Protein AF-X0Y1H8-F1 (afdb_monomer)

Solvent-accessible surface area (backbone atoms only — not comparable to full-atom values): 3031 Å² total; per-residue (Å²): 135,88,71,90,56,54,69,62,51,54,50,53,51,62,73,71,46,56,68,72,68,72,66,55,65,89,51,77,87,64,59,80,93,49,58,91,49,56,33,88,82,30,97,74,66

Structure (mmCIF, N/CA/C/O backbone):
data_AF-X0Y1H8-F1
#
_entry.id   AF-X0Y1H8-F1
#
loop_
_atom_site.group_PDB
_atom_site.id
_atom_site.type_symbol
_atom_site.label_atom_id
_atom_site.label_alt_id
_atom_site.label_comp_id
_atom_site.label_asym_id
_atom_site.label_entity_id
_atom_site.label_seq_id
_atom_site.pdbx_PDB_ins_code
_atom_site.Cartn_x
_atom_site.Cartn_y
_atom_site.Cartn_z
_atom_site.occupancy
_atom_site.B_iso_or_equiv
_atom_site.auth_seq_id
_atom_site.auth_comp_id
_atom_site.auth_asym_id
_atom_site.auth_atom_id
_atom_site.pdbx_PDB_model_num
ATOM 1 N N . MET A 1 1 ? 27.876 -1.120 1.622 1.00 59.91 1 MET A N 1
ATOM 2 C CA . MET A 1 1 ? 28.266 -1.298 0.209 1.00 59.91 1 MET A CA 1
ATOM 3 C C . MET A 1 1 ? 27.097 -0.784 -0.616 1.00 59.91 1 MET A C 1
ATOM 5 O O . MET A 1 1 ? 25.990 -1.251 -0.387 1.00 59.91 1 MET A O 1
ATOM 9 N N . THR A 1 2 ? 27.294 0.257 -1.422 1.00 77.38 2 THR A N 1
ATOM 10 C CA . THR A 1 2 ? 26.210 0.904 -2.179 1.00 77.38 2 THR A CA 1
ATOM 11 C C . THR A 1 2 ? 25.966 0.114 -3.458 1.00 77.38 2 THR A C 1
ATOM 13 O O . THR A 1 2 ? 26.901 -0.083 -4.228 1.00 77.38 2 THR A O 1
ATOM 16 N N . ASP A 1 3 ? 24.742 -0.369 -3.653 1.00 90.31 3 ASP A N 1
ATOM 17 C CA . ASP A 1 3 ? 24.344 -1.085 -4.865 1.00 90.31 3 ASP A CA 1
ATOM 18 C C . ASP A 1 3 ? 23.958 -0.083 -5.963 1.00 90.31 3 ASP A C 1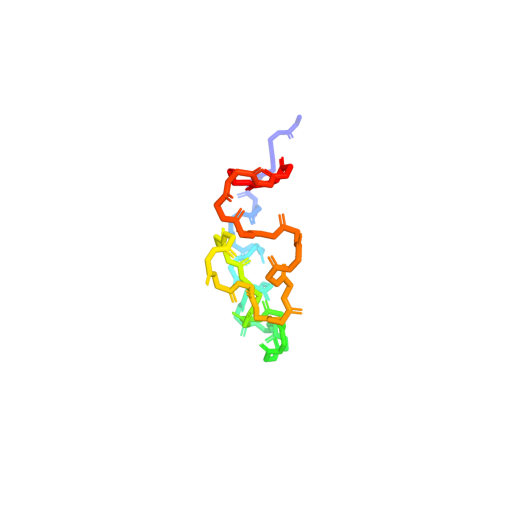
ATOM 20 O O . ASP A 1 3 ? 23.044 0.723 -5.781 1.00 90.31 3 ASP A O 1
ATOM 24 N N . LEU A 1 4 ? 24.683 -0.128 -7.083 1.00 90.19 4 LEU A N 1
ATOM 25 C CA . LEU A 1 4 ? 24.527 0.775 -8.223 1.00 90.19 4 LEU A CA 1
ATOM 26 C C . LEU A 1 4 ? 23.243 0.509 -9.029 1.00 90.19 4 LEU A C 1
ATOM 28 O O . LEU A 1 4 ? 22.747 1.424 -9.681 1.00 90.19 4 LEU A O 1
ATOM 32 N N . PHE A 1 5 ? 22.694 -0.712 -8.999 1.00 94.00 5 PHE A N 1
ATOM 33 C CA . PHE A 1 5 ? 21.596 -1.122 -9.890 1.00 94.00 5 PHE A CA 1
ATOM 34 C C . PHE A 1 5 ? 20.227 -1.218 -9.216 1.00 94.00 5 PHE A C 1
ATOM 36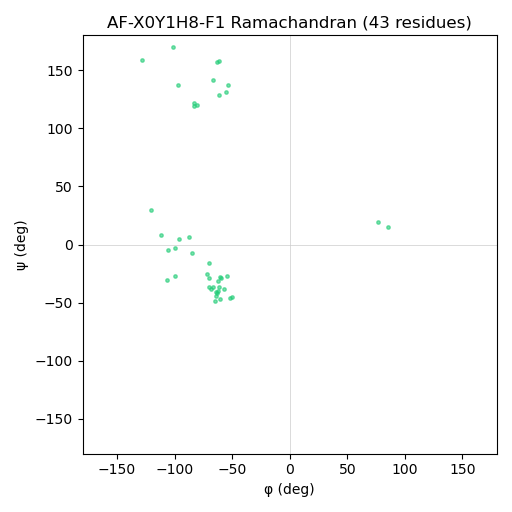 O O . PHE A 1 5 ? 19.217 -1.410 -9.901 1.00 94.00 5 PHE A O 1
ATOM 43 N N . ARG A 1 6 ? 20.170 -1.015 -7.902 1.00 94.69 6 ARG A N 1
ATOM 44 C CA . ARG A 1 6 ? 18.971 -1.193 -7.079 1.00 94.69 6 ARG A CA 1
ATOM 45 C C . ARG A 1 6 ? 17.720 -0.494 -7.617 1.00 94.69 6 ARG A C 1
ATOM 47 O O . ARG A 1 6 ? 16.649 -1.087 -7.651 1.00 94.69 6 ARG A O 1
ATOM 54 N N . GLU A 1 7 ? 17.833 0.757 -8.057 1.00 93.69 7 GLU A N 1
ATOM 55 C CA . GLU A 1 7 ? 16.671 1.517 -8.540 1.00 93.69 7 GLU A CA 1
ATOM 56 C C . GLU A 1 7 ? 16.047 0.886 -9.797 1.00 93.69 7 GLU A C 1
ATOM 58 O O . GLU A 1 7 ? 14.822 0.773 -9.908 1.00 93.69 7 GLU A O 1
ATOM 63 N N . SER A 1 8 ? 16.897 0.421 -10.720 1.00 95.38 8 SER A N 1
ATOM 64 C CA . SER A 1 8 ? 16.465 -0.250 -11.949 1.00 95.38 8 SER A CA 1
ATOM 65 C C . SER A 1 8 ? 15.830 -1.614 -11.667 1.00 95.38 8 SER A C 1
ATOM 67 O O . SER A 1 8 ? 14.804 -1.956 -12.260 1.00 95.38 8 SER A O 1
ATOM 69 N N . GLU A 1 9 ? 16.382 -2.355 -10.706 1.00 95.06 9 GLU A N 1
ATOM 70 C CA . GLU A 1 9 ? 15.850 -3.640 -10.259 1.00 95.06 9 GLU A CA 1
ATOM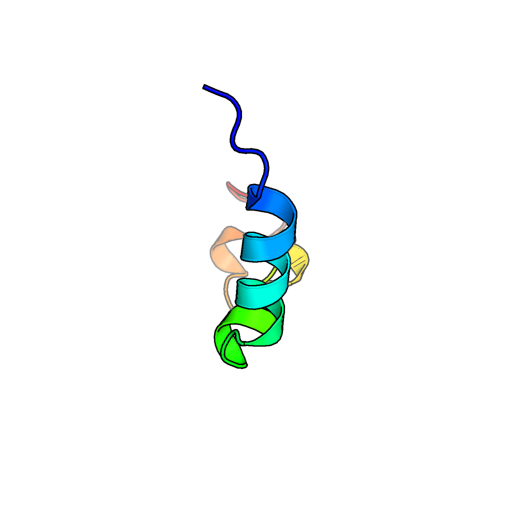 71 C C . GLU A 1 9 ? 14.473 -3.467 -9.608 1.00 95.06 9 GLU A C 1
ATOM 73 O O . GLU A 1 9 ? 13.506 -4.130 -9.989 1.00 95.06 9 GLU A O 1
ATOM 78 N N . GLU A 1 10 ? 14.335 -2.516 -8.683 1.00 94.19 10 GLU A N 1
ATOM 79 C CA . GLU A 1 10 ? 13.060 -2.233 -8.028 1.00 94.19 10 GLU A CA 1
ATOM 80 C C . GLU A 1 10 ? 11.988 -1.785 -9.035 1.00 94.19 10 GLU A C 1
ATOM 82 O O . GLU A 1 10 ? 10.815 -2.149 -8.902 1.00 94.19 10 GLU A O 1
ATOM 87 N N . ALA A 1 11 ? 12.364 -1.023 -10.067 1.00 93.69 11 ALA A N 1
ATOM 88 C CA . ALA A 1 11 ? 11.454 -0.639 -11.143 1.00 93.69 11 ALA A CA 1
ATOM 89 C C . ALA A 1 11 ? 10.968 -1.856 -11.948 1.00 93.69 11 ALA A C 1
ATOM 91 O O . ALA A 1 11 ? 9.763 -1.984 -12.190 1.00 93.69 11 ALA A O 1
ATOM 92 N N . ALA A 1 12 ? 11.872 -2.774 -12.300 1.00 95.69 12 ALA A N 1
ATOM 93 C CA . ALA A 1 12 ? 11.533 -4.008 -13.004 1.00 95.69 12 ALA A CA 1
ATOM 94 C C . ALA A 1 12 ? 10.617 -4.915 -12.165 1.00 95.69 12 ALA A C 1
ATOM 96 O O . ALA A 1 12 ? 9.625 -5.438 -12.681 1.00 95.69 12 ALA A O 1
ATOM 97 N N . ILE A 1 13 ? 10.889 -5.048 -10.864 1.00 95.38 13 ILE A N 1
ATOM 98 C CA . ILE A 1 13 ? 10.046 -5.808 -9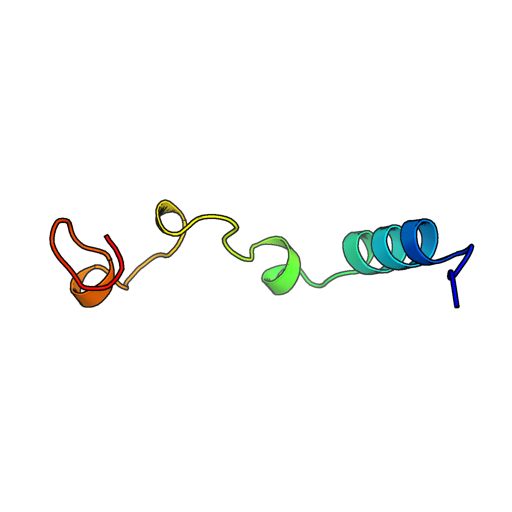.930 1.00 95.38 13 ILE A CA 1
ATOM 99 C C . ILE A 1 13 ? 8.641 -5.205 -9.865 1.00 95.38 13 ILE A C 1
ATOM 101 O O . ILE A 1 13 ? 7.654 -5.931 -9.970 1.00 95.3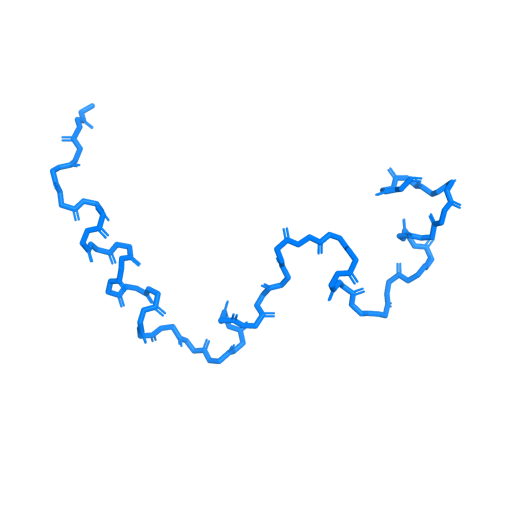8 13 ILE A O 1
ATOM 105 N N . ARG A 1 14 ? 8.522 -3.877 -9.731 1.00 94.06 14 ARG A N 1
ATOM 106 C CA . ARG A 1 14 ? 7.215 -3.197 -9.682 1.00 94.06 14 ARG A CA 1
ATOM 107 C C . ARG A 1 14 ? 6.413 -3.384 -10.970 1.00 94.06 14 ARG A C 1
ATOM 109 O O . ARG A 1 14 ? 5.203 -3.586 -10.890 1.00 94.06 14 ARG A O 1
ATOM 116 N N . ALA A 1 15 ? 7.066 -3.325 -12.131 1.00 94.75 15 ALA A N 1
ATOM 117 C CA . ALA A 1 15 ? 6.413 -3.470 -13.431 1.00 94.75 15 ALA A CA 1
ATOM 118 C C . ALA A 1 15 ? 5.856 -4.885 -13.663 1.00 94.75 15 ALA A C 1
ATOM 120 O O . ALA A 1 15 ? 4.774 -5.033 -14.228 1.00 94.75 15 ALA A O 1
ATOM 121 N N . ASN A 1 16 ? 6.565 -5.910 -13.184 1.00 97.19 16 ASN A N 1
ATOM 122 C CA . ASN A 1 16 ? 6.201 -7.319 -13.359 1.00 97.19 16 ASN A CA 1
ATOM 123 C C . ASN A 1 16 ? 5.433 -7.911 -12.164 1.00 97.19 16 ASN A C 1
ATOM 125 O O . ASN A 1 16 ? 5.141 -9.106 -12.136 1.00 97.19 16 ASN A O 1
ATOM 129 N N . ALA A 1 17 ? 5.104 -7.096 -11.162 1.00 97.19 17 ALA A N 1
ATOM 130 C CA . ALA A 1 17 ? 4.403 -7.555 -9.974 1.00 97.19 17 ALA A CA 1
ATOM 131 C C . ALA A 1 17 ? 2.965 -8.016 -10.298 1.00 97.19 17 ALA A C 1
ATOM 133 O O . ALA A 1 17 ? 2.256 -7.352 -11.065 1.00 97.19 17 ALA A O 1
ATOM 134 N N . PRO A 1 18 ? 2.478 -9.098 -9.660 1.00 97.81 18 PRO A N 1
ATOM 135 C CA . PRO A 1 18 ? 1.098 -9.543 -9.826 1.00 97.81 18 PRO A CA 1
ATOM 136 C C . PRO A 1 18 ? 0.108 -8.484 -9.319 1.00 97.81 18 PRO A C 1
ATOM 138 O O . PRO A 1 18 ? 0.438 -7.661 -8.461 1.00 97.81 18 PRO A O 1
ATOM 141 N N . LEU A 1 19 ? -1.135 -8.527 -9.814 1.00 95.88 19 LEU A N 1
ATOM 142 C CA . LEU A 1 19 ? -2.159 -7.517 -9.506 1.00 95.88 19 LEU A CA 1
ATOM 143 C 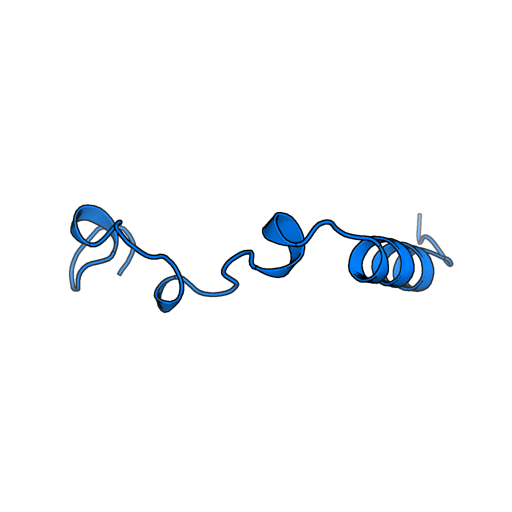C . LEU A 1 19 ? -2.329 -7.288 -7.998 1.00 95.88 19 LEU A C 1
ATOM 145 O O . LEU A 1 19 ? -2.316 -6.147 -7.552 1.00 95.88 19 LEU A O 1
ATOM 149 N N . ALA A 1 20 ? -2.406 -8.360 -7.206 1.00 95.88 20 ALA A N 1
ATOM 150 C CA . ALA A 1 20 ? -2.556 -8.264 -5.753 1.00 95.88 20 ALA A CA 1
ATOM 151 C C . ALA A 1 20 ? -1.432 -7.446 -5.088 1.00 95.88 20 ALA A C 1
ATOM 153 O O . ALA A 1 20 ? -1.681 -6.649 -4.190 1.00 95.88 20 ALA A O 1
ATOM 154 N N . VAL A 1 21 ? -0.195 -7.590 -5.569 1.00 96.12 21 VAL A N 1
ATOM 155 C CA . VAL A 1 21 ? 0.971 -6.856 -5.059 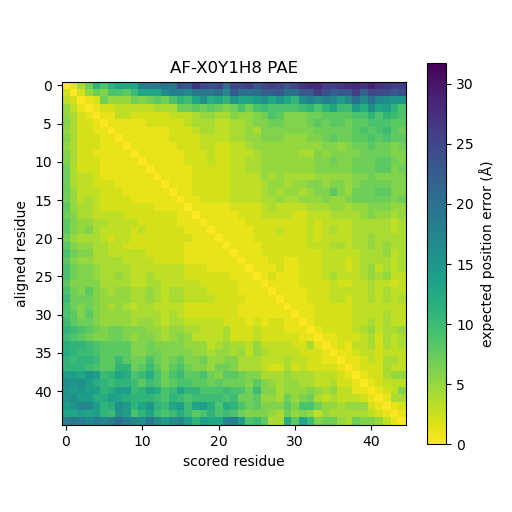1.00 96.12 21 VAL A CA 1
ATOM 156 C C . VAL A 1 21 ? 0.899 -5.374 -5.426 1.00 96.12 21 VAL A C 1
ATOM 158 O O . VAL A 1 21 ? 1.291 -4.529 -4.617 1.00 96.12 21 VAL A O 1
ATOM 161 N N . ARG A 1 22 ? 0.388 -5.059 -6.622 1.00 93.62 22 ARG A N 1
ATOM 162 C CA . ARG A 1 22 ? 0.178 -3.682 -7.099 1.00 93.62 22 ARG A CA 1
ATOM 163 C C . ARG A 1 22 ? -0.953 -2.967 -6.356 1.00 93.62 22 ARG A C 1
ATOM 165 O O . ARG A 1 22 ? -0.886 -1.753 -6.212 1.00 93.62 22 ARG A O 1
ATOM 172 N N . MET A 1 23 ? -1.939 -3.718 -5.868 1.00 95.38 23 MET A N 1
ATOM 173 C CA . MET A 1 23 ? -3.095 -3.221 -5.110 1.00 95.38 23 MET A CA 1
ATOM 174 C C . MET A 1 23 ? -2.838 -3.108 -3.599 1.00 95.38 23 MET A C 1
ATOM 176 O O . MET A 1 23 ? -3.772 -2.855 -2.843 1.00 95.38 23 MET A O 1
ATOM 180 N N . ARG A 1 24 ? -1.600 -3.326 -3.129 1.00 95.56 24 ARG A N 1
ATOM 181 C CA . ARG A 1 24 ? -1.285 -3.226 -1.698 1.00 95.56 24 ARG A CA 1
ATOM 182 C C . ARG A 1 24 ? -1.542 -1.799 -1.179 1.00 95.56 24 ARG A C 1
ATOM 184 O O . ARG A 1 24 ? -0.988 -0.864 -1.766 1.00 95.56 24 ARG A O 1
ATOM 191 N N . PRO A 1 25 ? -2.302 -1.644 -0.077 1.00 95.81 25 PRO A N 1
ATOM 192 C CA . PRO A 1 25 ? -2.494 -0.364 0.598 1.00 95.81 25 PRO A CA 1
ATOM 193 C C . PRO A 1 25 ? -1.160 0.295 0.959 1.00 95.81 25 PRO A C 1
ATOM 195 O O . PRO A 1 25 ? -0.231 -0.368 1.426 1.00 95.81 25 PRO A O 1
ATOM 198 N N . ARG A 1 26 ? -1.069 1.603 0.742 1.00 94.94 26 ARG A N 1
ATOM 199 C CA . ARG A 1 26 ? 0.057 2.472 1.103 1.00 94.94 26 ARG A CA 1
ATOM 200 C C . ARG A 1 26 ? -0.212 3.234 2.392 1.00 94.94 26 ARG A C 1
ATOM 202 O O . ARG A 1 26 ? 0.735 3.585 3.091 1.00 94.94 26 ARG A O 1
ATOM 209 N N . VAL A 1 27 ? -1.483 3.482 2.696 1.00 93.00 27 VAL A N 1
ATOM 210 C CA . VAL A 1 27 ? -1.932 4.152 3.920 1.00 93.00 27 VAL A CA 1
ATOM 211 C C . VAL A 1 27 ? -3.013 3.336 4.621 1.00 93.00 27 VAL A C 1
ATOM 213 O O . VAL A 1 27 ? -3.670 2.495 4.012 1.00 93.00 27 VAL A O 1
ATOM 216 N N . LEU A 1 28 ? -3.202 3.584 5.919 1.00 90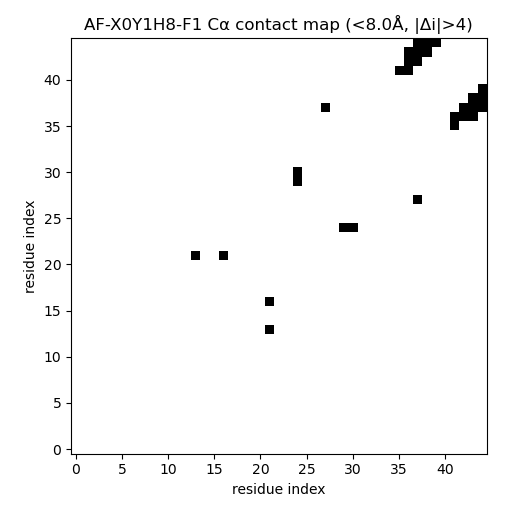.94 28 LEU A N 1
ATOM 217 C CA . LEU A 1 28 ? -4.153 2.827 6.739 1.00 90.94 28 LEU A CA 1
ATOM 218 C C . LEU A 1 28 ? -5.605 2.974 6.262 1.00 90.94 28 LEU A C 1
ATOM 220 O O . LEU A 1 28 ? -6.366 2.019 6.359 1.00 90.94 28 LEU A O 1
ATOM 224 N N . ASP A 1 29 ? -5.971 4.124 5.691 1.00 90.06 29 ASP A N 1
ATOM 225 C CA . ASP A 1 29 ? -7.330 4.385 5.195 1.00 90.06 29 ASP A CA 1
ATOM 226 C C . ASP A 1 29 ? -7.700 3.572 3.941 1.00 90.06 29 ASP A C 1
ATOM 228 O O . ASP A 1 29 ? -8.875 3.443 3.612 1.00 90.06 29 ASP A O 1
ATOM 232 N N . GLU A 1 30 ? -6.714 2.997 3.246 1.00 94.12 30 GLU A N 1
ATOM 233 C CA . GLU A 1 30 ? -6.934 2.121 2.088 1.00 94.12 30 GLU A CA 1
ATOM 234 C C . GLU A 1 30 ? -7.203 0.659 2.499 1.00 94.12 30 GLU A C 1
ATOM 236 O O . GLU A 1 30 ? -7.522 -0.179 1.652 1.00 94.12 30 GLU A O 1
ATOM 241 N N . ILE A 1 31 ? -7.069 0.318 3.788 1.00 93.50 31 ILE A N 1
ATOM 242 C CA . ILE A 1 31 ? -7.327 -1.031 4.300 1.00 93.50 31 ILE A CA 1
ATOM 243 C C . ILE A 1 31 ? -8.834 -1.224 4.492 1.00 93.50 31 ILE A C 1
ATOM 245 O O . ILE A 1 31 ? -9.472 -0.551 5.297 1.00 93.50 31 ILE A O 1
ATOM 249 N N . VAL A 1 32 ? -9.399 -2.211 3.796 1.00 92.81 32 VAL A N 1
ATOM 250 C CA . VAL A 1 32 ? -10.834 -2.524 3.837 1.00 92.81 32 VAL A CA 1
ATOM 251 C C . VAL A 1 32 ? -11.118 -3.666 4.819 1.00 92.81 32 VAL A C 1
ATOM 253 O O . VAL A 1 32 ? -10.415 -4.676 4.828 1.00 92.81 32 VAL A O 1
ATOM 256 N N . GLY A 1 33 ? -12.181 -3.530 5.621 1.00 92.94 33 GLY A N 1
ATOM 257 C CA . GLY A 1 33 ? -12.712 -4.607 6.470 1.00 92.94 33 GLY A CA 1
ATOM 258 C C . GLY A 1 33 ? -12.042 -4.766 7.840 1.00 92.94 33 GLY A C 1
ATOM 259 O O . GLY A 1 33 ? -12.219 -5.801 8.477 1.00 92.94 33 GLY A O 1
ATOM 260 N N . GLN A 1 34 ? -11.277 -3.769 8.299 1.00 92.50 34 GLN A N 1
ATOM 261 C CA . GLN A 1 34 ? -10.544 -3.799 9.578 1.00 92.50 34 GLN A CA 1
ATOM 262 C C . GLN A 1 34 ? -10.960 -2.676 10.550 1.00 92.50 34 GLN A C 1
ATOM 264 O O . GLN A 1 34 ? -10.173 -2.231 11.388 1.00 92.50 34 GLN A O 1
ATOM 269 N N . ASP A 1 35 ? -12.217 -2.228 10.484 1.00 87.94 35 ASP A N 1
ATOM 270 C CA . ASP A 1 35 ? -12.722 -1.076 11.253 1.00 87.94 35 ASP A CA 1
ATOM 271 C C . ASP A 1 35 ? -12.611 -1.241 12.777 1.00 87.94 35 ASP A C 1
ATOM 273 O O . ASP A 1 35 ? -12.429 -0.263 13.503 1.00 87.94 35 ASP A O 1
ATOM 277 N N . ALA A 1 36 ? -12.656 -2.479 13.280 1.00 87.62 36 ALA A N 1
ATOM 278 C CA . ALA A 1 36 ? -12.493 -2.766 14.706 1.00 87.62 36 ALA A CA 1
ATOM 279 C C . ALA A 1 36 ? -11.123 -2.320 15.261 1.00 87.62 36 ALA A C 1
ATOM 281 O O . ALA A 1 36 ? -11.022 -1.981 16.444 1.00 87.62 36 ALA A O 1
ATOM 282 N N . PHE A 1 37 ? -10.093 -2.291 14.409 1.00 88.62 37 PHE A N 1
ATOM 283 C CA . PHE A 1 37 ? -8.719 -1.918 14.758 1.00 88.62 37 PHE A CA 1
ATOM 284 C C . PHE A 1 37 ? -8.316 -0.536 14.240 1.00 88.62 37 PHE A C 1
ATOM 286 O O . PHE 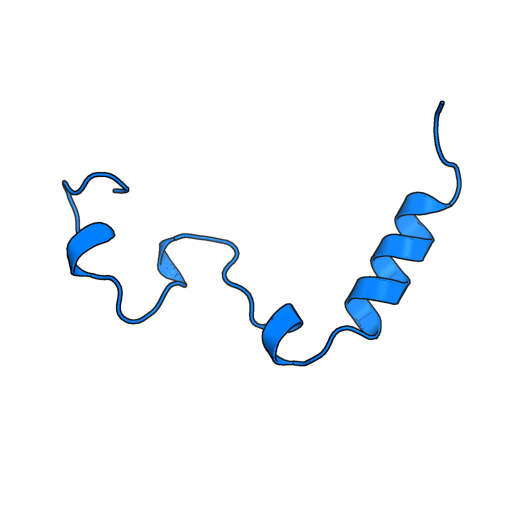A 1 37 ? -7.497 0.128 14.872 1.00 88.62 37 PHE A O 1
ATOM 293 N N . LEU A 1 38 ? -8.883 -0.112 13.107 1.00 90.44 38 LEU A N 1
ATOM 294 C CA . LEU A 1 38 ? -8.530 1.133 12.422 1.00 90.44 38 LEU A CA 1
ATOM 295 C C . LEU A 1 38 ? -9.509 2.283 12.708 1.00 90.44 38 LEU A C 1
ATOM 297 O O . LEU A 1 38 ? -9.310 3.385 12.213 1.00 90.44 38 LEU A O 1
ATOM 301 N N . GLY A 1 39 ? -10.585 2.071 13.472 1.00 84.44 39 GLY A N 1
ATOM 302 C CA . GLY A 1 39 ? -11.536 3.130 13.833 1.00 84.44 39 GLY A CA 1
ATOM 303 C C . GLY A 1 39 ? -10.904 4.276 14.651 1.00 84.44 39 GLY A C 1
ATOM 304 O O . GLY A 1 39 ? -9.878 4.068 15.290 1.00 84.44 39 GLY A O 1
ATOM 305 N N . PRO A 1 40 ? -11.495 5.486 14.669 1.00 81.69 40 PRO A N 1
ATOM 306 C CA . PRO A 1 40 ? -10.983 6.606 15.467 1.00 81.69 40 PRO A CA 1
ATOM 307 C C . PRO A 1 40 ? -10.848 6.253 16.958 1.00 81.69 40 PRO A C 1
ATOM 309 O O . PRO A 1 40 ? -11.794 5.727 17.553 1.00 81.69 40 PRO A O 1
ATOM 312 N N . GLY A 1 41 ? -9.694 6.548 17.566 1.00 84.44 41 GLY A N 1
ATOM 313 C CA . GLY A 1 41 ? -9.425 6.251 18.977 1.00 84.44 41 GLY A CA 1
ATOM 314 C C . GLY A 1 41 ? -9.100 4.778 19.248 1.00 84.44 41 GLY A C 1
ATOM 315 O O . GLY A 1 41 ? -9.240 4.311 20.382 1.00 84.44 41 GLY A O 1
ATOM 316 N N . LYS A 1 42 ? -8.712 4.023 18.214 1.00 85.88 42 LYS A N 1
ATOM 317 C CA . LYS A 1 42 ? -8.230 2.638 18.317 1.00 85.88 42 LYS A CA 1
ATOM 318 C C . LYS A 1 42 ? -6.708 2.617 18.219 1.00 85.88 42 LYS A C 1
ATOM 320 O O . LYS A 1 42 ? -6.069 3.604 17.902 1.00 85.88 42 LYS A O 1
ATOM 325 N N . MET A 1 43 ? -6.103 1.464 18.491 1.00 81.06 43 MET A N 1
ATOM 326 C CA . MET A 1 43 ? -4.645 1.338 18.624 1.00 81.06 43 MET A CA 1
ATOM 327 C C . MET A 1 43 ? -3.844 1.859 17.416 1.00 81.06 43 MET A C 1
ATOM 329 O O . MET A 1 43 ? -2.693 2.251 17.576 1.00 81.06 43 MET A O 1
ATOM 333 N N . LEU A 1 44 ? -4.441 1.843 16.221 1.00 80.12 44 LEU A N 1
ATOM 334 C CA . LEU A 1 44 ? -3.798 2.233 14.968 1.00 80.12 44 LEU A CA 1
ATOM 335 C C . LEU A 1 44 ? -4.365 3.538 14.364 1.00 80.12 44 LEU A C 1
ATOM 337 O O . LEU A 1 44 ? -3.995 3.873 13.241 1.00 80.12 44 LEU A O 1
ATOM 341 N N . ARG A 1 45 ? -5.241 4.263 15.080 1.00 72.69 45 ARG A N 1
ATOM 342 C CA . ARG A 1 45 ? -5.764 5.589 14.702 1.00 72.69 45 ARG A CA 1
ATOM 343 C C . ARG A 1 45 ? -5.911 6.519 15.904 1.00 72.69 45 ARG A C 1
ATOM 345 O O . ARG A 1 45 ? -6.738 6.211 16.795 1.00 72.69 45 ARG A O 1
#

pLDDT: mean 90.63, std 7.28, range [59.91, 97.81]

Sequence (45 aa):
MTDLFRESEEAAIRANAPLAVRMRPRVLDEIVGQDAFLGPGKMLR

Organism: NCBI:txid412755

Radius of gyration: 16.2 Å; Cα contacts (8 Å, |Δi|>4): 15; chains: 1; bounding box: 41×16×32 Å

Foldseek 3Di:
DDDPCVVVVVVVCQVPPDPVVVQDDPDPVSDPDPCVQSPPPHPND

Mean predicted aligned error: 5.32 Å

Secondary structure (DSSP, 8-state):
---SSHHHHHHHHHHH--HHHHT--SSGGG--S-HHHHSTTSTT-